Protein AF-A0A8J7XQ67-F1 (afdb_monomer)

Foldseek 3Di:
DDDPCPVPDDDDPCRVVVVQVVCCVPPNDDDLDPVDDPPDDDDPPPPPPPCPDD

Secondary structure (DSSP, 8-state):
--GGGTTSPPPPHHHHHHHHHHHTTTSPPP-------TT--S-TTS-S------

Solvent-accessible surface area (backbone atoms only — not comparable to full-atom values): 3892 Å² total; per-residue (Å²): 98,61,78,95,41,54,88,48,81,69,82,52,72,65,58,53,51,52,53,44,62,68,45,39,88,80,45,86,66,89,83,80,81,77,81,75,61,94,85,68,81,82,61,92,90,66,69,94,64,72,83,81,76,130

Structure (mmCIF, N/CA/C/O backbone):
data_AF-A0A8J7XQ67-F1
#
_entry.id   AF-A0A8J7XQ67-F1
#
loop_
_atom_site.group_PDB
_atom_site.id
_atom_site.type_symbol
_atom_site.label_atom_id
_atom_site.label_alt_id
_atom_site.label_comp_id
_atom_site.label_asym_id
_atom_site.label_entity_id
_atom_site.label_seq_id
_atom_site.pdbx_PDB_ins_code
_atom_site.Cartn_x
_atom_site.Cartn_y
_atom_site.Cartn_z
_atom_site.occupancy
_atom_site.B_iso_or_equiv
_atom_site.auth_seq_id
_atom_site.auth_comp_id
_atom_site.auth_asym_id
_atom_site.auth_atom_id
_atom_site.pdbx_PDB_model_num
ATOM 1 N N . PRO A 1 1 ? -3.639 8.096 6.937 1.00 85.81 1 PRO A N 1
ATOM 2 C CA . PRO A 1 1 ? -4.409 9.112 6.183 1.00 85.81 1 PRO A CA 1
ATOM 3 C C . PRO A 1 1 ? -3.759 10.477 6.394 1.00 85.81 1 PRO A C 1
ATOM 5 O O . PRO A 1 1 ? -3.294 10.728 7.500 1.00 85.81 1 PRO A O 1
ATOM 8 N N . LEU A 1 2 ? -3.633 11.292 5.351 1.00 88.81 2 LEU A N 1
ATOM 9 C CA . LEU A 1 2 ? -2.949 12.589 5.410 1.00 88.81 2 LEU A CA 1
ATOM 10 C C . LEU A 1 2 ? -3.847 13.671 4.797 1.00 88.81 2 LEU A C 1
ATOM 12 O O . LEU A 1 2 ? -4.820 13.346 4.115 1.00 88.81 2 LEU A O 1
ATOM 16 N N . GLY A 1 3 ? -3.519 14.942 5.045 1.00 93.69 3 GLY A N 1
ATOM 17 C CA . GLY A 1 3 ? -4.259 16.084 4.505 1.00 93.69 3 GLY A CA 1
ATOM 18 C C . GLY A 1 3 ? -5.726 16.078 4.933 1.00 93.69 3 GLY A C 1
ATOM 19 O O . GLY A 1 3 ? -6.034 15.954 6.121 1.00 93.69 3 GLY A O 1
ATOM 20 N N . GLU A 1 4 ? -6.624 16.159 3.954 1.00 97.25 4 GLU A N 1
ATOM 21 C CA . GLU A 1 4 ? -8.080 16.185 4.155 1.00 97.25 4 GLU A CA 1
ATOM 22 C C . GLU A 1 4 ? -8.613 14.949 4.893 1.00 97.25 4 GLU A C 1
ATOM 24 O O . GLU A 1 4 ? -9.635 15.019 5.569 1.00 97.25 4 GLU A O 1
ATOM 29 N N . PHE A 1 5 ? -7.908 13.816 4.830 1.00 95.81 5 PHE A N 1
ATOM 30 C CA . PHE A 1 5 ? -8.322 12.580 5.500 1.00 95.81 5 PHE A CA 1
ATOM 31 C C . PHE A 1 5 ? -7.664 12.377 6.868 1.00 95.81 5 PHE A C 1
ATOM 33 O O . PHE A 1 5 ? -7.765 11.291 7.433 1.00 95.81 5 PHE A O 1
ATOM 40 N N . SER A 1 6 ? -6.999 13.392 7.426 1.00 96.00 6 SER A N 1
ATOM 41 C CA . SER A 1 6 ? -6.329 13.308 8.736 1.00 96.00 6 SER A CA 1
ATOM 42 C C . SER A 1 6 ? -7.260 12.928 9.897 1.00 96.00 6 SER A C 1
ATOM 44 O O . SER A 1 6 ? -6.805 12.296 10.845 1.00 96.00 6 SER A O 1
ATOM 46 N N . GLY A 1 7 ? -8.558 13.237 9.806 1.00 97.06 7 GLY A N 1
ATOM 47 C CA . GLY A 1 7 ? -9.565 12.850 10.804 1.00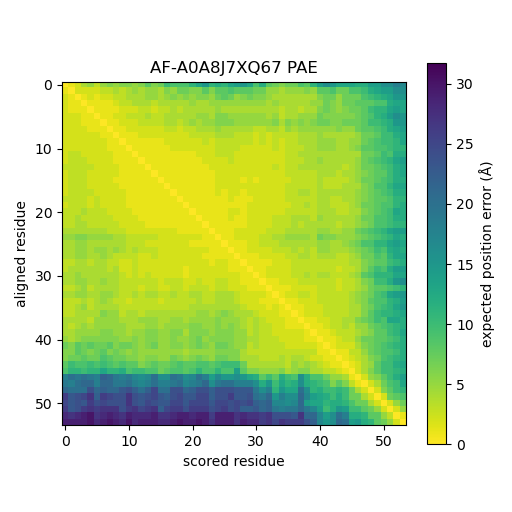 97.06 7 GLY A CA 1
ATOM 48 C C . GLY A 1 7 ? -10.069 11.404 10.700 1.00 97.06 7 GLY A C 1
ATOM 49 O O . GLY A 1 7 ? -10.863 10.974 11.533 1.00 97.06 7 GLY A O 1
ATOM 50 N N . LEU A 1 8 ? -9.646 10.644 9.686 1.00 97.12 8 LEU A N 1
ATOM 51 C CA . LEU A 1 8 ? -10.085 9.265 9.477 1.00 97.12 8 LEU A CA 1
ATOM 52 C C . LEU A 1 8 ? -9.057 8.269 10.012 1.00 97.12 8 LEU A C 1
ATOM 54 O O . LEU A 1 8 ? -7.845 8.446 9.864 1.00 97.12 8 LEU A O 1
ATOM 58 N N . ARG A 1 9 ? -9.543 7.149 10.558 1.00 96.50 9 ARG A N 1
ATOM 59 C CA . ARG A 1 9 ? -8.670 6.022 10.903 1.00 96.50 9 ARG A CA 1
ATOM 60 C C . ARG A 1 9 ? -8.133 5.340 9.635 1.00 96.50 9 ARG A C 1
ATOM 62 O O . ARG A 1 9 ? -8.870 5.219 8.654 1.00 96.50 9 ARG A O 1
ATOM 69 N N . PRO A 1 10 ? -6.885 4.844 9.630 1.00 95.06 10 PRO A N 1
ATOM 70 C CA . PRO A 1 10 ? -6.459 3.901 8.604 1.00 95.06 10 PRO A CA 1
ATOM 71 C C . PRO A 1 10 ? -7.276 2.594 8.686 1.00 95.06 10 PRO A C 1
ATOM 73 O O . PRO A 1 10 ? -7.757 2.229 9.768 1.00 95.06 10 PRO A O 1
ATOM 76 N N . PRO A 1 11 ? -7.425 1.864 7.567 1.00 95.94 11 PRO A N 1
ATOM 77 C CA . PRO A 1 11 ? -7.924 0.497 7.606 1.00 95.94 11 PRO A CA 1
ATOM 78 C C . PRO A 1 11 ? -6.916 -0.429 8.301 1.00 95.94 11 PRO A C 1
ATOM 80 O O . PRO A 1 11 ? -5.704 -0.209 8.253 1.00 95.94 11 PRO A O 1
ATOM 83 N N . THR A 1 12 ? -7.429 -1.480 8.928 1.00 96.94 12 THR A N 1
ATOM 84 C CA . THR A 1 12 ? -6.648 -2.558 9.547 1.00 96.94 12 THR A CA 1
ATOM 85 C C . THR A 1 12 ? -6.070 -3.509 8.495 1.00 96.94 12 THR A C 1
ATOM 87 O O . THR A 1 12 ? -6.493 -3.529 7.332 1.00 96.94 12 THR A O 1
ATOM 90 N N . CYS A 1 13 ? -5.102 -4.333 8.900 1.00 95.62 13 CYS A N 1
ATOM 91 C CA . CYS A 1 13 ? -4.529 -5.364 8.035 1.00 95.62 13 CYS A CA 1
ATOM 92 C C . CYS A 1 13 ? -5.591 -6.380 7.593 1.00 95.62 13 CYS A C 1
ATOM 94 O O . CYS A 1 13 ? -5.616 -6.778 6.427 1.00 95.62 13 CYS A O 1
ATOM 96 N N . GLU A 1 14 ? -6.491 -6.753 8.498 1.00 98.19 14 GLU A N 1
ATOM 97 C CA . GLU A 1 14 ? -7.578 -7.703 8.276 1.00 98.19 14 GLU A CA 1
ATOM 98 C C . GLU A 1 14 ? -8.588 -7.153 7.264 1.00 98.19 14 GLU A C 1
ATOM 100 O O . GLU A 1 14 ? -8.958 -7.853 6.321 1.00 98.19 14 GLU A O 1
ATOM 105 N N .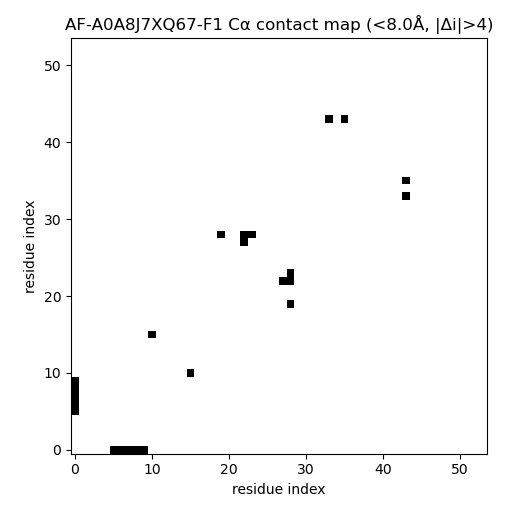 GLU A 1 15 ? -8.980 -5.880 7.400 1.00 98.19 15 GLU A N 1
ATOM 106 C CA . GLU A 1 15 ? -9.877 -5.201 6.454 1.00 98.19 15 GLU A CA 1
ATOM 107 C C . GLU A 1 15 ? -9.282 -5.177 5.037 1.00 98.19 15 GLU A C 1
ATOM 109 O O . GLU A 1 15 ? -9.956 -5.545 4.070 1.00 98.19 15 GLU A O 1
ATOM 114 N N . ILE A 1 16 ? -8.001 -4.812 4.904 1.00 97.19 16 ILE A N 1
ATOM 115 C CA . ILE A 1 16 ? -7.301 -4.797 3.609 1.00 97.19 16 ILE A CA 1
ATOM 116 C C . ILE A 1 16 ? -7.252 -6.203 2.997 1.00 97.19 16 ILE A C 1
ATOM 118 O O . ILE A 1 16 ? -7.523 -6.373 1.805 1.00 97.19 16 ILE A O 1
ATOM 122 N N . GLN A 1 17 ? -6.888 -7.218 3.784 1.00 97.25 17 GLN A N 1
ATOM 123 C CA . GLN A 1 17 ? -6.786 -8.598 3.306 1.00 97.25 17 GLN A CA 1
ATOM 124 C C . GLN A 1 17 ? -8.142 -9.155 2.872 1.00 97.25 17 GLN A C 1
ATOM 126 O O . GLN A 1 17 ? -8.229 -9.785 1.815 1.00 97.25 17 GLN A O 1
ATOM 131 N N . LEU A 1 18 ? -9.195 -8.888 3.650 1.00 98.12 18 LEU A N 1
ATOM 132 C CA . LEU A 1 18 ? -10.557 -9.315 3.355 1.00 98.12 18 LEU A CA 1
ATOM 133 C C . LEU A 1 18 ? -11.026 -8.766 2.006 1.00 98.12 18 LEU A C 1
ATOM 135 O O . LEU A 1 18 ? -11.500 -9.530 1.164 1.00 98.12 18 LEU A O 1
ATOM 139 N N . VAL A 1 19 ? -10.883 -7.457 1.788 1.00 97.81 19 VAL A N 1
ATOM 140 C CA . VAL A 1 19 ? -11.327 -6.810 0.546 1.00 97.81 19 VAL A CA 1
ATOM 141 C C . VAL A 1 19 ? -10.490 -7.278 -0.644 1.00 97.81 19 VAL A C 1
ATOM 143 O O . VAL A 1 19 ? -11.059 -7.641 -1.670 1.00 97.81 19 VAL A O 1
ATOM 146 N N . ARG A 1 20 ? -9.160 -7.378 -0.504 1.00 97.88 20 ARG A N 1
ATOM 147 C CA . ARG A 1 20 ? -8.296 -7.925 -1.566 1.00 97.88 20 ARG A CA 1
ATOM 148 C C . ARG A 1 20 ? -8.718 -9.338 -1.966 1.00 97.88 20 ARG A C 1
ATOM 150 O O . ARG A 1 20 ? -8.919 -9.588 -3.147 1.00 97.88 20 ARG A O 1
ATOM 157 N N . LYS A 1 21 ? -8.914 -10.242 -0.999 1.00 97.50 21 LYS A N 1
ATOM 158 C CA . LYS A 1 21 ? -9.349 -11.624 -1.267 1.00 97.50 21 LYS A CA 1
ATOM 159 C C . LYS A 1 21 ? -10.706 -11.665 -1.971 1.00 97.50 21 LYS A C 1
ATOM 161 O O . LYS A 1 21 ? -10.891 -12.453 -2.892 1.00 97.50 21 LYS A O 1
ATOM 166 N N . LYS A 1 22 ? -11.642 -10.799 -1.567 1.00 98.06 22 LYS A N 1
ATOM 167 C CA . LYS A 1 22 ? -12.939 -10.669 -2.240 1.00 98.06 22 LYS A CA 1
ATOM 168 C C . LYS A 1 22 ? -12.788 -10.217 -3.687 1.00 98.06 22 LYS A C 1
ATOM 170 O O . LYS A 1 22 ? -13.516 -10.734 -4.509 1.00 98.06 22 LYS A O 1
ATOM 175 N N . CYS A 1 23 ? -11.867 -9.316 -4.017 1.00 98.19 23 CYS A N 1
ATOM 176 C CA . CYS A 1 23 ? -11.710 -8.797 -5.383 1.00 98.19 23 CYS A CA 1
ATOM 177 C C . CYS A 1 23 ? -10.810 -9.654 -6.294 1.00 98.19 23 CYS A C 1
ATOM 179 O O . CYS A 1 23 ? -10.828 -9.480 -7.509 1.00 98.19 23 CYS A O 1
ATOM 181 N N . GLU A 1 24 ? -10.028 -10.579 -5.735 1.00 98.12 24 GLU A N 1
ATOM 182 C CA . GLU A 1 24 ? -9.005 -11.345 -6.466 1.00 98.12 24 GLU A CA 1
ATOM 183 C C . GLU A 1 24 ? -9.566 -12.274 -7.552 1.00 98.12 24 GLU A C 1
ATOM 185 O O . GLU A 1 24 ? -8.876 -12.557 -8.525 1.00 98.12 24 GLU A O 1
ATOM 190 N N . HIS A 1 25 ? -10.832 -12.689 -7.436 1.00 96.94 25 HIS A N 1
ATOM 191 C CA . HIS A 1 25 ? -11.517 -13.456 -8.483 1.00 96.94 25 HIS A CA 1
ATOM 192 C C . HIS A 1 25 ? -11.826 -12.632 -9.747 1.00 96.94 25 HIS A C 1
ATOM 194 O O . HIS A 1 25 ? -12.121 -13.213 -10.786 1.00 96.94 25 HIS A O 1
ATOM 200 N N . ILE A 1 26 ? -11.780 -11.297 -9.655 1.00 98.31 26 ILE A N 1
ATOM 201 C CA . ILE A 1 26 ? -12.036 -10.367 -10.765 1.00 98.31 26 ILE A CA 1
ATOM 202 C C . ILE A 1 26 ? -10.713 -9.929 -11.394 1.00 98.31 26 ILE A C 1
ATOM 204 O O . ILE A 1 26 ? -10.566 -9.936 -12.613 1.00 98.31 26 ILE A O 1
ATOM 208 N N . LEU A 1 27 ? -9.752 -9.529 -10.556 1.00 97.38 27 LEU A N 1
ATOM 209 C CA . LEU A 1 27 ? -8.443 -9.045 -10.984 1.00 97.38 27 LEU A CA 1
ATOM 210 C C . LEU A 1 27 ? -7.374 -9.440 -9.956 1.00 97.38 27 LEU A C 1
ATOM 212 O O . LEU A 1 27 ? -7.594 -9.219 -8.757 1.00 97.38 27 LEU A O 1
ATOM 216 N N . PRO A 1 28 ? -6.195 -9.927 -10.391 1.00 97.56 28 PRO A N 1
ATOM 217 C CA . PRO A 1 28 ? -5.071 -10.168 -9.496 1.00 97.56 28 PRO A CA 1
ATOM 218 C C . PRO A 1 28 ? -4.734 -8.925 -8.668 1.00 97.56 28 PRO A C 1
ATOM 220 O O . PRO A 1 28 ? -4.611 -7.816 -9.190 1.00 97.56 28 PRO A O 1
ATOM 223 N N . GLN A 1 29 ? -4.590 -9.104 -7.357 1.00 97.50 29 GLN A N 1
ATOM 224 C CA . GLN A 1 29 ? -4.355 -7.997 -6.433 1.00 97.50 29 GLN A CA 1
ATOM 225 C C . GLN A 1 29 ? -2.861 -7.812 -6.158 1.00 97.50 29 GLN A C 1
ATOM 227 O O . GLN A 1 29 ? -2.157 -8.76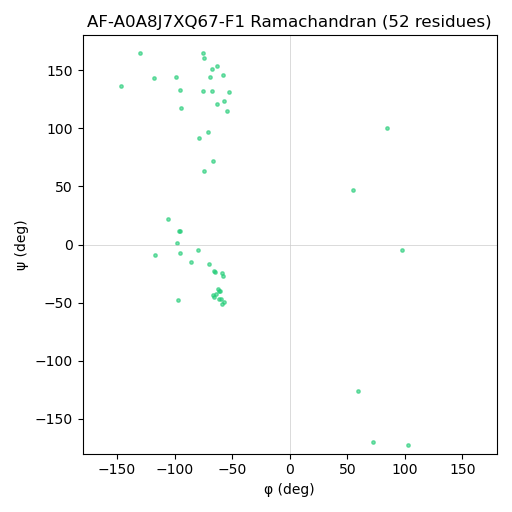0 -5.812 1.00 97.50 29 GLN A O 1
ATOM 232 N N . PHE A 1 30 ? -2.376 -6.570 -6.221 1.00 94.75 30 PHE A N 1
ATOM 233 C CA . PHE A 1 30 ? -1.007 -6.240 -5.821 1.00 94.75 30 PHE A CA 1
ATOM 234 C C . PHE A 1 30 ? -0.857 -6.229 -4.288 1.00 94.75 30 PHE A C 1
ATOM 236 O O . PHE A 1 30 ? -1.653 -5.614 -3.57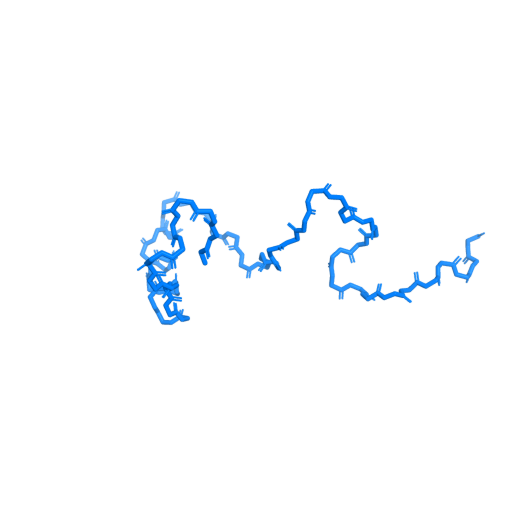1 1.00 94.75 30 PHE A O 1
ATOM 243 N N . ARG A 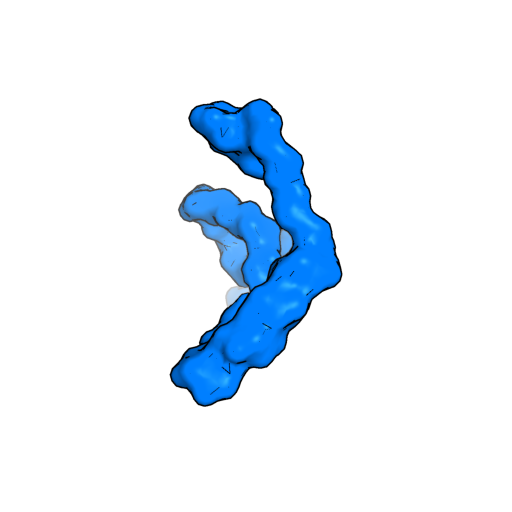1 31 ? 0.184 -6.897 -3.768 1.00 94.00 31 ARG A N 1
ATOM 244 C CA . ARG A 1 31 ? 0.358 -7.151 -2.319 1.00 94.00 31 ARG A CA 1
ATOM 245 C C . ARG A 1 31 ? 1.596 -6.508 -1.690 1.00 94.00 31 ARG A C 1
ATOM 247 O O . ARG A 1 31 ? 1.695 -6.498 -0.469 1.00 94.00 31 ARG A O 1
ATOM 254 N N . LEU A 1 32 ? 2.501 -5.937 -2.486 1.00 91.19 32 LEU A N 1
ATOM 255 C CA . LEU A 1 32 ? 3.806 -5.440 -2.022 1.00 91.19 32 LEU A CA 1
ATOM 256 C C . LEU A 1 32 ? 3.890 -3.908 -1.935 1.00 91.19 32 LEU A C 1
ATOM 258 O O . LEU A 1 32 ? 4.979 -3.341 -1.943 1.00 91.19 32 LEU A O 1
ATOM 262 N N . CYS A 1 33 ? 2.751 -3.219 -1.832 1.00 91.19 33 CYS A N 1
ATOM 263 C CA . CYS A 1 33 ? 2.740 -1.766 -1.670 1.00 91.19 33 CYS A CA 1
ATOM 264 C C . CYS A 1 33 ? 3.410 -1.366 -0.348 1.00 91.19 33 CYS A C 1
ATOM 266 O O . CYS A 1 33 ? 2.962 -1.769 0.726 1.00 91.19 33 CYS A O 1
ATOM 268 N N . LYS A 1 34 ? 4.467 -0.553 -0.442 1.00 88.69 34 LYS A N 1
ATOM 269 C CA . LYS A 1 34 ? 5.206 0.008 0.700 1.00 88.69 34 LYS A CA 1
ATOM 270 C C . LYS A 1 34 ? 4.792 1.437 1.053 1.00 88.69 34 LYS A C 1
ATOM 272 O O . LYS A 1 34 ? 5.368 2.006 1.967 1.00 88.69 34 LYS A O 1
ATOM 277 N N . GLN A 1 35 ? 3.815 2.003 0.338 1.00 89.44 35 GLN A N 1
ATOM 278 C CA . GLN A 1 35 ? 3.462 3.425 0.424 1.00 89.44 35 GLN A CA 1
ATOM 279 C C . GLN A 1 35 ? 4.683 4.324 0.165 1.00 89.44 35 GLN A C 1
ATOM 281 O O . GLN A 1 35 ? 4.965 5.255 0.914 1.00 89.44 35 GLN A O 1
ATOM 286 N N . CYS A 1 36 ? 5.432 4.004 -0.896 1.00 89.12 36 CYS A N 1
ATOM 287 C CA . CYS A 1 36 ? 6.577 4.799 -1.325 1.00 89.12 36 CYS A CA 1
ATOM 288 C C . CYS A 1 36 ? 6.150 6.242 -1.619 1.00 89.12 36 CYS A C 1
ATOM 290 O O . CYS A 1 36 ? 5.048 6.480 -2.120 1.00 89.12 36 CYS A O 1
ATOM 292 N N . ARG A 1 37 ? 7.041 7.199 -1.342 1.00 88.19 37 ARG A N 1
ATOM 293 C CA . ARG A 1 37 ? 6.860 8.569 -1.821 1.00 88.19 37 ARG A CA 1
ATOM 294 C C . ARG A 1 37 ? 7.151 8.665 -3.319 1.00 88.19 37 ARG A C 1
ATOM 296 O O . ARG A 1 37 ? 7.835 7.814 -3.883 1.00 88.19 37 ARG A O 1
ATOM 303 N N . ALA A 1 38 ? 6.640 9.724 -3.942 1.00 91.00 38 ALA A N 1
ATOM 304 C CA . ALA A 1 38 ? 6.859 10.009 -5.358 1.00 91.00 38 ALA A CA 1
ATOM 305 C C . ALA A 1 38 ? 8.326 10.339 -5.694 1.00 91.00 38 ALA A C 1
ATOM 307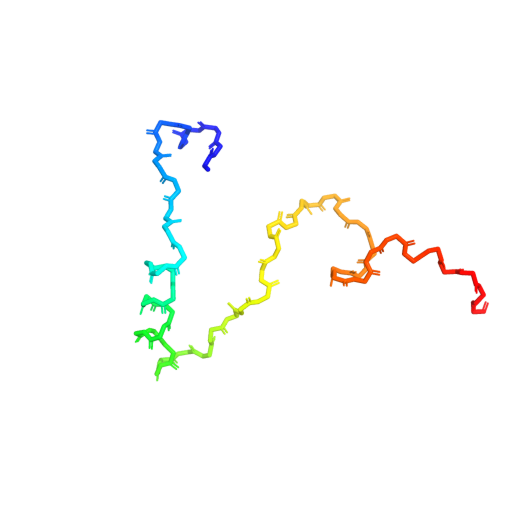 O O . ALA A 1 38 ? 8.741 10.162 -6.832 1.00 91.00 38 ALA A O 1
ATOM 308 N N . ASP A 1 39 ? 9.101 10.792 -4.710 1.00 91.62 39 ASP A N 1
ATOM 309 C CA . ASP A 1 39 ? 10.525 11.122 -4.806 1.00 91.62 39 ASP A CA 1
ATOM 310 C C . ASP A 1 39 ? 11.447 9.971 -4.359 1.00 91.62 39 ASP A C 1
ATOM 312 O O . ASP A 1 39 ? 12.646 10.172 -4.183 1.00 91.62 39 ASP A O 1
ATOM 316 N N . ALA A 1 40 ? 10.917 8.756 -4.168 1.00 88.25 40 ALA A N 1
ATOM 317 C CA . ALA A 1 40 ? 11.734 7.600 -3.812 1.00 88.25 40 ALA A CA 1
ATOM 318 C C . ALA A 1 40 ? 12.667 7.186 -4.970 1.00 88.25 40 ALA A C 1
ATOM 320 O O . ALA A 1 40 ? 12.219 7.012 -6.104 1.00 88.25 40 ALA A O 1
ATOM 321 N N . VAL A 1 41 ? 13.951 6.965 -4.663 1.00 88.38 41 VAL A N 1
ATOM 322 C CA . VAL A 1 41 ? 14.984 6.491 -5.602 1.00 88.38 41 VAL A CA 1
ATOM 323 C C . VAL A 1 41 ? 15.520 5.134 -5.134 1.00 88.38 41 VAL A C 1
ATOM 325 O O . VAL A 1 41 ? 15.653 4.899 -3.936 1.00 88.38 41 VAL A O 1
ATOM 328 N N . GLY A 1 42 ? 15.822 4.237 -6.078 1.00 85.81 42 GLY A N 1
ATOM 329 C CA . GLY A 1 42 ? 16.283 2.871 -5.807 1.00 85.81 42 GLY A CA 1
ATOM 330 C C . GLY A 1 42 ? 15.190 1.818 -6.006 1.00 85.81 42 GLY A C 1
ATOM 331 O O . GLY A 1 42 ? 14.106 2.113 -6.509 1.00 85.81 42 GLY A O 1
ATOM 332 N N . VAL A 1 43 ? 15.476 0.564 -5.639 1.00 86.62 43 VAL A N 1
ATOM 333 C CA . VAL A 1 43 ? 14.518 -0.544 -5.781 1.00 86.62 43 VAL A CA 1
ATOM 334 C C . VAL A 1 43 ? 13.750 -0.743 -4.467 1.00 86.62 43 VAL A C 1
ATOM 336 O O . VAL A 1 43 ? 14.360 -1.090 -3.449 1.00 86.62 43 VAL A O 1
ATOM 339 N N . PRO A 1 44 ? 12.412 -0.571 -4.450 1.00 85.44 44 PRO A N 1
ATOM 340 C CA . PRO A 1 44 ? 11.619 -0.767 -3.243 1.00 85.44 44 PRO A CA 1
ATOM 341 C C . PRO A 1 44 ? 11.794 -2.172 -2.657 1.00 85.44 44 PRO A C 1
ATOM 343 O O . PRO A 1 44 ? 11.523 -3.174 -3.314 1.00 85.44 44 PRO A O 1
ATOM 346 N N . GLY A 1 45 ? 12.208 -2.240 -1.390 1.00 79.81 45 GLY A N 1
ATOM 347 C CA . GLY A 1 45 ? 12.416 -3.500 -0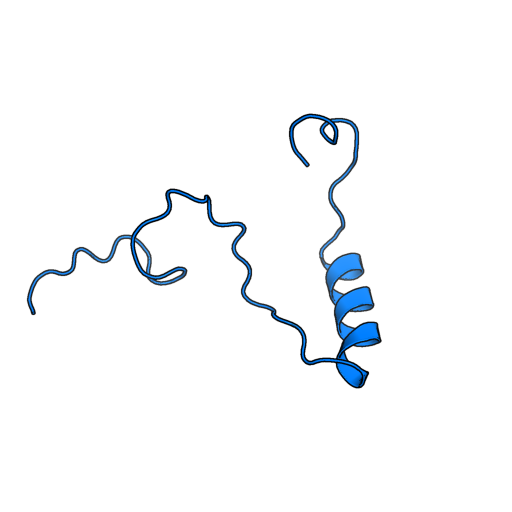.668 1.00 79.81 45 GLY A CA 1
ATOM 348 C C . GLY A 1 45 ? 13.859 -4.010 -0.627 1.00 79.81 45 GLY A C 1
ATOM 349 O O . GLY A 1 45 ? 14.096 -4.984 0.080 1.00 79.81 45 GLY A O 1
ATOM 350 N N . LEU A 1 46 ? 14.805 -3.352 -1.307 1.00 81.69 46 LEU A N 1
ATOM 351 C CA . LEU A 1 46 ? 16.236 -3.691 -1.260 1.00 81.69 46 LEU A CA 1
ATOM 352 C C . LEU A 1 46 ? 17.059 -2.875 -0.238 1.00 81.69 46 LEU A C 1
ATOM 354 O O . LEU A 1 46 ? 18.203 -3.230 0.014 1.00 81.69 46 LEU A O 1
ATOM 358 N N . GLY A 1 47 ? 16.484 -1.849 0.404 1.00 70.81 47 GLY A N 1
ATOM 359 C CA . GLY A 1 47 ? 17.191 -0.989 1.372 1.00 70.81 47 GLY A CA 1
ATOM 360 C C . GLY A 1 47 ? 18.203 -0.036 0.717 1.00 70.81 47 GLY A C 1
ATOM 361 O O . GLY A 1 47 ? 18.223 0.083 -0.508 1.00 70.81 47 GLY A O 1
ATOM 362 N N . ASP A 1 48 ? 19.042 0.629 1.523 1.00 65.19 48 ASP A N 1
ATOM 363 C CA . ASP A 1 48 ? 20.160 1.466 1.050 1.00 65.19 48 ASP A CA 1
ATOM 364 C C . ASP A 1 48 ? 21.313 0.578 0.557 1.00 65.19 48 ASP A C 1
ATOM 366 O O . ASP A 1 48 ? 22.408 0.542 1.120 1.00 65.19 48 ASP A O 1
ATOM 370 N N . VAL A 1 49 ? 21.059 -0.201 -0.491 1.00 62.09 49 VAL A N 1
ATOM 371 C CA . VAL A 1 49 ? 22.132 -0.834 -1.252 1.00 62.09 49 VAL A CA 1
ATOM 372 C C . VAL A 1 49 ? 22.840 0.267 -2.028 1.00 62.09 49 VAL A C 1
ATOM 374 O O . VAL A 1 49 ? 22.404 0.689 -3.100 1.00 62.09 49 VAL A O 1
ATOM 377 N N . VAL A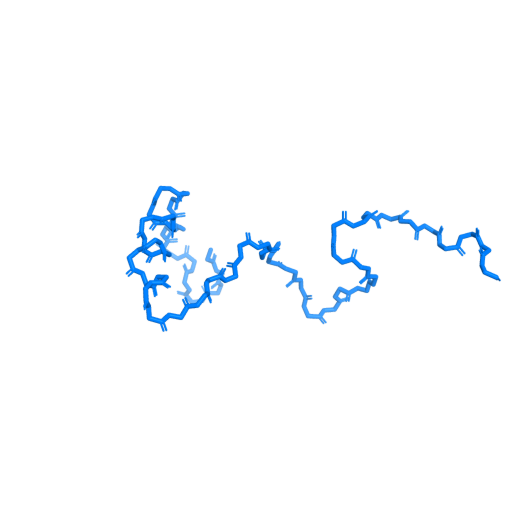 1 50 ? 23.943 0.756 -1.464 1.00 60.00 50 VAL A N 1
ATOM 378 C CA . VAL A 1 50 ? 24.959 1.454 -2.248 1.00 60.00 50 VAL A CA 1
ATOM 379 C C . VAL A 1 50 ? 25.328 0.475 -3.360 1.00 60.00 50 VAL A C 1
ATOM 381 O O . VAL A 1 50 ? 25.790 -0.630 -3.079 1.00 60.00 50 VAL A O 1
ATOM 384 N N . PHE A 1 51 ? 25.033 0.827 -4.613 1.00 60.38 51 PHE A N 1
ATOM 385 C CA . PHE A 1 51 ? 25.481 0.077 -5.786 1.00 60.38 51 PHE A CA 1
ATOM 386 C C . PHE A 1 51 ? 27.008 0.214 -5.874 1.00 60.38 51 PHE A C 1
ATOM 388 O O . PHE A 1 51 ? 27.556 0.952 -6.689 1.00 60.38 51 PHE A O 1
ATOM 395 N N 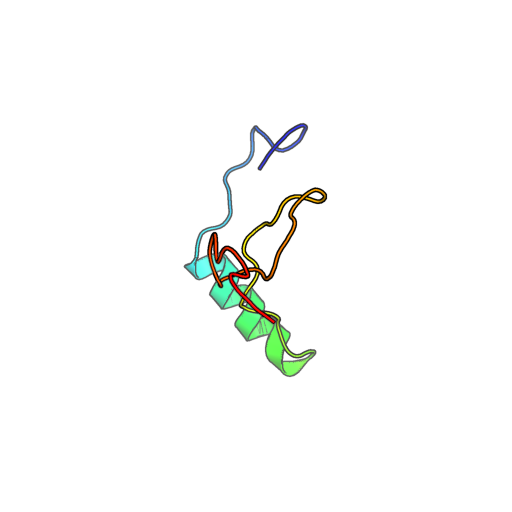. GLU A 1 52 ? 27.718 -0.447 -4.967 1.00 54.25 52 GLU A N 1
ATOM 396 C CA . GLU A 1 52 ? 29.163 -0.533 -4.978 1.00 54.25 52 GLU A CA 1
ATOM 397 C C . GLU A 1 52 ? 29.527 -1.590 -6.018 1.00 54.25 52 GLU A C 1
ATOM 399 O O . GLU A 1 52 ? 29.604 -2.781 -5.731 1.00 54.25 52 GLU A O 1
ATOM 404 N N . ARG A 1 53 ? 29.741 -1.090 -7.242 1.00 55.66 53 ARG A N 1
ATOM 405 C CA . ARG A 1 53 ? 30.269 -1.780 -8.430 1.00 55.66 53 ARG A CA 1
ATOM 406 C C . ARG A 1 53 ? 29.239 -2.555 -9.255 1.00 55.66 53 ARG A C 1
ATOM 408 O O . ARG A 1 53 ? 28.940 -3.718 -8.995 1.00 55.66 53 ARG A O 1
ATOM 415 N N . MET A 1 54 ? 28.818 -1.911 -10.341 1.00 49.06 54 MET A N 1
ATOM 416 C CA . MET A 1 54 ? 28.778 -2.565 -11.649 1.00 49.06 54 MET A CA 1
ATOM 417 C C . MET A 1 54 ? 29.990 -2.093 -12.450 1.00 49.06 54 MET A C 1
ATOM 419 O O . MET A 1 54 ? 30.352 -0.905 -12.279 1.00 49.06 54 MET A O 1
#

Radius of gyration: 16.12 Å; Cα contacts (8 Å, |Δi|>4): 12; chains: 1; bounding box: 43×30×23 Å

Sequence (54 aa):
PLGEFSGLRPPTCEEIQLVRKKCEHILPQFRLCKQCRADAVGVPGLGDVVFERM

Mean predicted aligned error: 6.39 Å

pLDDT: mean 88.49, std 13.08, range [49.06, 98.31]